Protein AF-A0A9P1F0V5-F1 (afdb_monomer_lite)

Secondary structure (DSSP, 8-state):
------TT----S---HHHHHHTGGG-----SEEE-SSSTT-EEE-HHHHHHHHSSTTTTTPPP------

Structure (mmCIF, N/CA/C/O backbone):
data_AF-A0A9P1F0V5-F1
#
_entry.id   AF-A0A9P1F0V5-F1
#
loop_
_atom_site.group_PDB
_atom_site.id
_atom_site.type_symbol
_atom_site.label_atom_id
_atom_site.label_alt_id
_atom_site.label_comp_id
_atom_site.label_asym_id
_atom_site.label_entity_id
_atom_site.label_seq_id
_atom_site.pdbx_PDB_ins_code
_atom_site.Cartn_x
_atom_site.Cartn_y
_atom_site.Cartn_z
_atom_site.occupancy
_atom_site.B_iso_or_equiv
_atom_site.auth_seq_id
_atom_site.auth_comp_id
_atom_site.auth_asym_id
_atom_site.auth_atom_id
_atom_site.pdbx_PDB_model_num
ATOM 1 N N . MET A 1 1 ? -2.937 -21.820 -16.499 1.00 36.06 1 MET A N 1
ATOM 2 C CA . MET A 1 1 ? -1.841 -20.873 -16.787 1.00 36.06 1 MET A CA 1
ATOM 3 C C . MET A 1 1 ? -1.512 -20.171 -15.479 1.00 36.06 1 MET A C 1
ATOM 5 O O . MET A 1 1 ? -2.366 -19.451 -14.977 1.00 36.06 1 MET A O 1
ATOM 9 N N . SER A 1 2 ? -0.377 -20.496 -14.856 1.00 43.94 2 SER A N 1
ATOM 10 C CA . SER A 1 2 ? 0.092 -19.853 -13.622 1.00 43.94 2 SER A CA 1
ATOM 11 C C . SER A 1 2 ? 0.609 -18.450 -13.941 1.00 43.94 2 SER A C 1
ATOM 13 O O . SER A 1 2 ? 1.280 -18.251 -14.948 1.00 43.94 2 SER A O 1
ATOM 15 N N . PHE A 1 3 ? 0.229 -17.472 -13.122 1.00 42.22 3 PHE A N 1
ATOM 16 C CA . PHE A 1 3 ? 0.663 -16.085 -13.242 1.00 42.22 3 PHE A CA 1
ATOM 17 C C . PHE A 1 3 ? 1.936 -15.905 -12.412 1.00 42.22 3 PHE A C 1
ATOM 19 O O . PHE A 1 3 ? 1.861 -15.867 -11.184 1.00 42.22 3 PHE A O 1
ATOM 26 N N . ASP A 1 4 ? 3.086 -15.827 -13.077 1.00 51.28 4 ASP A N 1
ATOM 27 C CA . ASP A 1 4 ? 4.359 -15.481 -12.445 1.00 51.28 4 ASP A CA 1
ATOM 28 C C . ASP A 1 4 ? 4.430 -13.961 -12.262 1.00 51.28 4 ASP A C 1
ATOM 30 O O . ASP A 1 4 ? 4.608 -13.192 -13.209 1.00 51.28 4 ASP A O 1
ATOM 34 N N . PHE A 1 5 ? 4.210 -13.520 -11.023 1.00 47.94 5 PHE A N 1
ATOM 35 C CA . PHE A 1 5 ? 4.363 -12.129 -10.616 1.00 47.94 5 PHE A CA 1
ATOM 36 C C . PHE A 1 5 ? 5.844 -11.849 -10.338 1.00 47.94 5 PHE A C 1
ATOM 38 O O . PHE A 1 5 ? 6.378 -12.254 -9.306 1.00 47.94 5 PHE A O 1
ATOM 45 N N . ASP A 1 6 ? 6.505 -11.165 -11.269 1.00 48.41 6 ASP A N 1
ATOM 46 C CA . ASP A 1 6 ? 7.902 -10.755 -11.128 1.00 48.41 6 ASP A CA 1
ATOM 47 C C . ASP A 1 6 ? 8.021 -9.518 -10.217 1.00 48.41 6 ASP A C 1
ATOM 49 O O . ASP A 1 6 ? 7.664 -8.401 -10.598 1.00 48.41 6 ASP A O 1
ATOM 53 N N . LEU A 1 7 ? 8.538 -9.730 -9.000 1.00 52.03 7 LEU A N 1
ATOM 54 C CA . LEU A 1 7 ? 8.820 -8.685 -8.006 1.00 52.03 7 LEU A CA 1
ATOM 55 C C . LEU A 1 7 ? 9.956 -7.729 -8.412 1.00 52.03 7 LEU A C 1
ATOM 57 O O . LEU A 1 7 ? 10.169 -6.730 -7.726 1.00 52.03 7 LEU A O 1
ATOM 61 N N . THR A 1 8 ? 10.714 -8.036 -9.467 1.00 46.84 8 THR A N 1
ATOM 62 C CA . THR A 1 8 ? 11.937 -7.307 -9.836 1.00 46.84 8 THR A CA 1
ATOM 63 C C . THR A 1 8 ? 11.772 -6.392 -11.042 1.00 46.84 8 THR A C 1
ATOM 65 O O . THR A 1 8 ? 12.718 -5.684 -11.391 1.00 46.84 8 THR A O 1
ATOM 68 N N . ALA A 1 9 ? 10.581 -6.358 -11.651 1.00 51.06 9 ALA A N 1
ATOM 69 C CA . ALA A 1 9 ? 10.321 -5.539 -12.826 1.00 51.06 9 ALA A CA 1
ATOM 70 C C . ALA A 1 9 ? 10.585 -4.050 -12.509 1.00 51.06 9 ALA A C 1
ATOM 72 O O . ALA A 1 9 ? 9.866 -3.447 -11.704 1.00 51.06 9 ALA A O 1
ATOM 73 N N . PRO A 1 10 ? 11.622 -3.430 -13.107 1.00 42.06 10 PRO A N 1
ATOM 74 C CA . PRO A 1 10 ? 11.952 -2.046 -12.822 1.00 42.06 10 PRO A CA 1
ATOM 75 C C . PRO A 1 10 ? 10.810 -1.149 -13.302 1.00 42.06 10 PRO A C 1
ATOM 77 O O . PRO A 1 10 ? 10.292 -1.327 -14.404 1.00 42.06 10 PRO A O 1
ATOM 80 N N . PHE A 1 11 ? 10.438 -0.143 -12.505 1.00 51.06 11 PHE A N 1
ATOM 81 C CA . PHE A 1 11 ? 9.570 0.930 -12.989 1.00 51.06 11 PHE A CA 1
ATOM 82 C C . PHE A 1 11 ? 10.331 1.662 -14.091 1.00 51.06 11 PHE A C 1
ATOM 84 O O . PHE A 1 11 ? 11.229 2.465 -13.824 1.00 51.06 11 PHE A O 1
ATOM 91 N N . GLN A 1 12 ? 10.011 1.330 -15.337 1.00 47.53 12 GLN A N 1
ATOM 92 C CA . GLN A 1 12 ? 10.648 1.924 -16.495 1.00 47.53 12 GLN A CA 1
ATOM 93 C C . GLN A 1 12 ? 10.335 3.423 -16.521 1.00 47.53 12 GLN A C 1
ATOM 95 O O . GLN A 1 12 ? 9.189 3.856 -16.413 1.00 47.53 12 GLN A O 1
ATOM 100 N N . THR A 1 13 ? 11.386 4.228 -16.665 1.00 46.50 13 THR A N 1
ATOM 101 C CA . THR A 1 13 ? 11.332 5.692 -16.776 1.00 46.50 13 THR A CA 1
ATOM 102 C C . THR A 1 13 ? 10.674 6.177 -18.070 1.00 46.50 13 THR A C 1
ATOM 104 O O . THR A 1 13 ? 10.367 7.361 -18.182 1.00 46.50 13 THR A O 1
ATOM 107 N N . ALA A 1 14 ? 10.369 5.275 -19.010 1.00 46.84 14 ALA A N 1
ATOM 108 C CA . ALA A 1 14 ? 9.429 5.500 -20.107 1.00 46.84 14 ALA A CA 1
ATOM 109 C C . ALA A 1 14 ? 7.981 5.372 -19.594 1.00 46.84 14 ALA A C 1
ATOM 111 O O . ALA A 1 14 ? 7.208 4.517 -20.010 1.00 46.84 14 ALA A O 1
ATOM 112 N N . PHE A 1 15 ? 7.639 6.202 -18.614 1.00 48.34 15 PHE A N 1
ATOM 113 C CA . PHE A 1 15 ? 6.349 6.195 -17.941 1.00 48.34 15 PHE A CA 1
ATOM 114 C C . PHE A 1 15 ? 5.307 6.863 -18.844 1.00 48.34 15 PHE A C 1
ATOM 116 O O . PHE A 1 15 ? 5.135 8.082 -18.818 1.00 48.34 15 PHE A O 1
ATOM 123 N N . THR A 1 16 ? 4.639 6.081 -19.693 1.00 50.97 16 THR A N 1
ATOM 124 C CA . THR A 1 16 ? 3.525 6.590 -20.496 1.00 50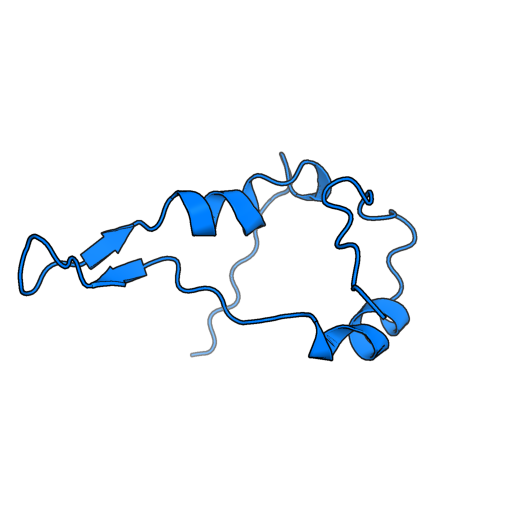.97 16 THR A CA 1
ATOM 125 C C . THR A 1 16 ? 2.223 6.463 -19.703 1.00 50.97 16 THR A C 1
ATOM 127 O O . THR A 1 16 ? 1.949 5.453 -19.058 1.00 50.97 16 THR A O 1
ATOM 130 N N . THR A 1 17 ? 1.375 7.491 -19.742 1.00 54.91 17 THR A N 1
ATOM 131 C CA . THR A 1 17 ? 0.029 7.465 -19.135 1.00 54.91 17 THR A CA 1
ATOM 132 C C . THR A 1 17 ? -0.860 6.355 -19.710 1.00 54.91 17 THR A C 1
ATOM 134 O O . THR A 1 17 ? -1.836 5.949 -19.075 1.00 54.91 17 THR A O 1
ATOM 137 N N . ARG A 1 18 ? -0.502 5.831 -20.889 1.00 55.56 18 ARG A N 1
ATOM 138 C CA . ARG A 1 18 ? -1.161 4.708 -21.555 1.00 55.56 18 ARG A CA 1
ATOM 139 C C . ARG A 1 18 ? -0.976 3.395 -20.789 1.00 55.56 18 ARG A C 1
ATOM 141 O O . ARG A 1 18 ? -1.973 2.734 -20.507 1.00 55.56 18 ARG A O 1
ATOM 148 N N . ASP A 1 19 ? 0.244 3.085 -20.347 1.00 56.38 19 ASP A N 1
ATOM 149 C CA . ASP A 1 19 ? 0.530 1.880 -19.554 1.00 56.38 19 ASP A CA 1
ATOM 150 C C . ASP A 1 19 ? -0.227 1.861 -18.222 1.00 56.38 19 ASP A C 1
ATOM 152 O O . ASP A 1 19 ? -0.694 0.810 -17.781 1.00 56.38 19 ASP A O 1
ATOM 156 N N . GLN A 1 20 ? -0.408 3.025 -17.586 1.00 57.06 20 GLN A N 1
ATOM 157 C CA . GLN A 1 20 ? -1.207 3.132 -16.362 1.00 57.06 20 GLN A CA 1
ATOM 158 C C . GLN A 1 20 ? -2.695 2.881 -16.603 1.00 57.06 20 GLN A C 1
ATOM 160 O O . GLN A 1 20 ? -3.353 2.290 -15.748 1.00 57.06 20 GLN A O 1
ATOM 165 N N . HIS A 1 21 ? -3.239 3.343 -17.733 1.00 58.75 21 HIS A N 1
ATOM 166 C CA . HIS A 1 21 ? -4.643 3.130 -18.075 1.00 58.75 21 HIS A CA 1
ATOM 167 C C . HIS A 1 21 ? -4.911 1.653 -18.376 1.00 58.75 21 HIS A C 1
ATOM 169 O O . HIS A 1 21 ? -5.845 1.069 -17.825 1.00 58.75 21 HIS A O 1
ATOM 175 N N . GLU A 1 22 ? -4.042 1.035 -19.177 1.00 66.81 22 GLU A N 1
ATOM 176 C CA . GLU A 1 22 ? -4.139 -0.376 -19.552 1.00 66.81 22 GLU A CA 1
ATOM 177 C C . GLU A 1 22 ? -3.968 -1.294 -18.331 1.00 66.81 22 GLU A C 1
ATOM 179 O O . GLU A 1 22 ? -4.699 -2.271 -18.193 1.00 66.81 22 GLU A O 1
ATOM 184 N N . HIS A 1 23 ? -3.106 -0.936 -17.373 1.00 67.81 23 HIS A N 1
ATOM 185 C CA . HIS A 1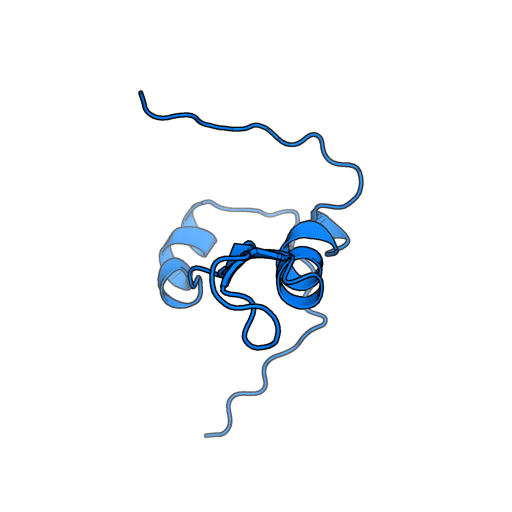 23 ? -2.857 -1.716 -16.155 1.00 67.81 23 HIS A CA 1
ATOM 186 C C . HIS A 1 23 ? -3.586 -1.220 -14.905 1.00 67.81 23 HIS A C 1
ATOM 188 O O . HIS A 1 23 ? -3.345 -1.736 -13.813 1.00 67.81 23 HIS A O 1
ATOM 194 N N . ARG A 1 24 ? -4.520 -0.270 -15.030 1.00 62.28 24 ARG A N 1
ATOM 195 C CA . ARG A 1 24 ? -5.261 0.282 -13.882 1.00 62.28 24 ARG A CA 1
ATOM 196 C C . ARG A 1 24 ? -5.979 -0.800 -13.079 1.00 62.28 24 ARG A C 1
ATOM 198 O O . ARG A 1 24 ? -6.079 -0.702 -11.863 1.00 62.28 24 ARG A O 1
ATOM 205 N N . HIS A 1 25 ? -6.418 -1.859 -13.756 1.00 72.00 25 HIS A N 1
ATOM 206 C CA . HIS A 1 25 ? -7.052 -3.031 -13.154 1.00 72.00 25 HIS A CA 1
ATOM 207 C C . HIS A 1 25 ? -6.116 -3.844 -12.235 1.00 72.00 25 HIS A C 1
ATO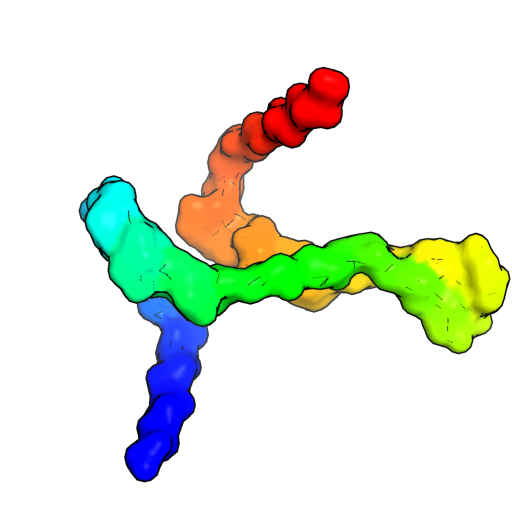M 209 O O . HIS A 1 25 ? -6.589 -4.618 -11.404 1.00 72.00 25 HIS A O 1
ATOM 215 N N . LYS A 1 26 ? -4.792 -3.680 -12.367 1.00 71.12 26 LYS A N 1
ATOM 216 C CA . LYS A 1 26 ? -3.778 -4.301 -11.500 1.00 71.12 26 LYS A CA 1
ATOM 217 C C . LYS A 1 26 ? -3.486 -3.462 -10.252 1.00 71.12 26 LYS A C 1
ATOM 219 O O . LYS A 1 26 ? -2.940 -3.990 -9.287 1.00 71.12 26 LYS A O 1
ATOM 224 N N . VAL A 1 27 ? -3.868 -2.183 -10.243 1.00 76.94 27 VAL A N 1
ATOM 225 C CA . VAL A 1 27 ? -3.708 -1.298 -9.084 1.00 76.94 27 VAL A CA 1
ATOM 226 C C . VAL A 1 27 ? -4.836 -1.568 -8.097 1.00 76.94 27 VAL A C 1
ATOM 228 O O . VAL A 1 27 ? -6.014 -1.508 -8.448 1.00 76.94 27 VAL A O 1
ATOM 231 N N . ARG A 1 28 ? -4.481 -1.861 -6.846 1.00 80.62 28 ARG A N 1
ATOM 232 C CA . ARG A 1 28 ? -5.445 -2.126 -5.774 1.00 80.62 28 ARG A CA 1
ATOM 233 C C . ARG A 1 28 ? -5.206 -1.180 -4.601 1.00 80.62 28 ARG A C 1
ATOM 235 O O . ARG A 1 28 ? -4.051 -0.858 -4.323 1.00 80.62 28 ARG A O 1
ATOM 242 N N . PRO A 1 29 ? -6.269 -0.736 -3.910 1.00 83.50 29 PRO A N 1
ATOM 243 C CA . PRO A 1 29 ? -6.110 0.040 -2.693 1.00 83.50 29 PRO A CA 1
ATOM 244 C C . PRO A 1 29 ? -5.424 -0.813 -1.625 1.00 83.50 29 PRO A C 1
ATOM 246 O O . PRO A 1 29 ? -5.738 -1.993 -1.457 1.00 83.50 29 PRO A O 1
ATOM 249 N N . VAL A 1 30 ? -4.501 -0.199 -0.892 1.00 86.12 30 VAL A N 1
ATOM 250 C CA . VAL A 1 30 ? -3.788 -0.838 0.213 1.00 86.12 30 VAL A CA 1
ATOM 251 C C . VAL A 1 30 ? -4.078 -0.063 1.492 1.00 86.12 30 VAL A C 1
ATOM 253 O O . VAL A 1 30 ? -3.928 1.158 1.539 1.00 86.12 30 VAL A O 1
ATOM 256 N N . GLN A 1 31 ? -4.492 -0.772 2.541 1.00 88.56 31 GLN A N 1
ATOM 257 C CA . GLN A 1 31 ? -4.766 -0.171 3.842 1.00 88.56 31 GLN A CA 1
ATOM 258 C C . GLN A 1 31 ? -3.480 -0.069 4.671 1.00 88.56 31 GLN A C 1
ATOM 260 O O . GLN A 1 31 ? -2.961 -1.068 5.173 1.00 88.56 31 GLN A O 1
ATOM 265 N N . ILE A 1 32 ? -2.984 1.161 4.824 1.00 90.69 32 ILE A N 1
ATOM 266 C CA . ILE A 1 32 ? -1.776 1.472 5.604 1.00 90.69 32 ILE A CA 1
ATOM 267 C C . ILE A 1 32 ? -2.104 1.629 7.094 1.00 90.69 32 ILE A C 1
ATOM 269 O O . ILE A 1 32 ? -1.348 1.169 7.943 1.00 90.69 32 ILE A O 1
ATOM 273 N N . ILE A 1 33 ? -3.243 2.240 7.427 1.00 91.88 33 ILE A N 1
ATOM 274 C CA . ILE A 1 33 ? -3.722 2.360 8.807 1.00 91.88 33 ILE A CA 1
ATOM 275 C C . ILE A 1 33 ? -4.858 1.365 9.007 1.00 91.88 33 ILE A C 1
ATOM 277 O O . ILE A 1 33 ? -5.919 1.490 8.393 1.00 91.88 33 ILE A O 1
ATOM 281 N N . ALA A 1 34 ? -4.627 0.365 9.853 1.00 87.62 34 ALA A N 1
ATOM 282 C CA . ALA A 1 34 ? -5.564 -0.725 10.099 1.00 87.62 34 ALA A CA 1
ATOM 283 C C . ALA A 1 34 ? -5.982 -0.767 11.573 1.00 87.62 34 ALA A C 1
ATOM 285 O O . ALA A 1 34 ? -5.195 -0.388 12.442 1.00 87.62 34 ALA A O 1
ATOM 286 N N . PRO A 1 35 ? -7.191 -1.247 11.900 1.00 88.56 35 PRO A N 1
ATOM 287 C CA . PRO A 1 35 ? -7.550 -1.504 13.286 1.00 88.56 35 PRO A CA 1
ATOM 288 C C . PRO A 1 35 ? -6.580 -2.519 13.911 1.00 88.56 35 PRO A C 1
ATOM 290 O O . PRO A 1 35 ? -6.154 -3.511 13.297 1.00 88.56 35 PRO A O 1
ATOM 293 N N . SER A 1 36 ? -6.184 -2.250 15.149 1.00 88.94 36 SER A N 1
ATOM 294 C CA . SER A 1 36 ? -5.366 -3.175 15.916 1.00 88.94 36 SER A CA 1
ATOM 295 C C . SER A 1 36 ? -6.228 -4.349 16.368 1.00 88.94 36 SER A C 1
ATOM 297 O O . SER A 1 36 ? -7.242 -4.168 17.036 1.00 88.94 36 SER A O 1
ATOM 299 N N . SER A 1 37 ? -5.821 -5.569 16.012 1.00 84.56 37 SER A N 1
ATOM 300 C CA . SER A 1 37 ? -6.486 -6.786 16.492 1.00 84.56 37 SER A CA 1
ATOM 301 C C . SER A 1 37 ? -6.109 -7.109 17.937 1.00 84.56 37 SER A C 1
ATOM 303 O O . SER A 1 37 ? -6.819 -7.852 18.600 1.00 84.56 37 SER A O 1
ATOM 305 N N . THR A 1 38 ? -4.988 -6.567 18.422 1.00 87.06 38 THR A N 1
ATOM 306 C CA . THR A 1 38 ? -4.469 -6.806 19.775 1.00 87.06 38 THR A CA 1
ATOM 307 C C . THR A 1 38 ? -4.918 -5.743 20.773 1.00 87.06 38 THR A C 1
ATOM 309 O O . THR A 1 38 ? -4.893 -5.986 21.975 1.00 87.06 38 THR A O 1
ATOM 312 N N . GLN A 1 39 ? -5.332 -4.564 20.299 1.00 87.88 39 GLN A N 1
ATOM 313 C CA . GLN A 1 39 ? -5.800 -3.459 21.134 1.00 87.88 39 GLN A CA 1
ATOM 314 C C . GLN A 1 39 ? -7.115 -2.897 20.576 1.00 87.88 39 GLN A C 1
ATOM 316 O O . GLN A 1 39 ? -7.082 -2.074 19.656 1.00 87.88 39 GLN A O 1
ATOM 321 N N . PRO A 1 40 ? -8.270 -3.314 21.127 1.00 88.38 40 PRO A N 1
ATOM 322 C CA . PRO A 1 40 ? -9.573 -2.804 20.714 1.00 88.38 40 PRO A CA 1
ATOM 323 C C . PRO A 1 40 ? -9.627 -1.272 20.772 1.00 88.38 40 PRO A C 1
ATOM 325 O O . PRO A 1 40 ? -9.154 -0.660 21.728 1.00 88.38 40 PRO A O 1
ATOM 328 N N . GLY A 1 41 ? -10.180 -0.647 19.730 1.00 89.31 41 GLY A N 1
ATOM 329 C CA . GLY A 1 41 ? -10.317 0.812 19.633 1.00 89.31 41 GLY A CA 1
ATOM 330 C C . GLY A 1 41 ? -9.042 1.571 19.249 1.00 89.31 41 GLY A C 1
ATOM 331 O O . GLY A 1 41 ? -9.088 2.790 19.109 1.00 89.31 41 GLY A O 1
ATOM 332 N N . LYS A 1 42 ? -7.911 0.883 19.044 1.00 91.62 42 LYS A N 1
ATOM 333 C CA . LYS A 1 42 ? -6.677 1.504 18.549 1.00 91.62 42 LYS A CA 1
ATOM 334 C C . LYS A 1 42 ? -6.415 1.144 17.094 1.00 91.62 42 LYS A C 1
ATOM 336 O O . LYS A 1 42 ? -6.798 0.078 16.613 1.00 91.62 42 LYS A O 1
ATOM 341 N N . PHE A 1 43 ? -5.702 2.026 16.409 1.00 93.25 43 PHE A N 1
ATOM 342 C CA . PHE A 1 43 ? -5.174 1.779 15.074 1.00 93.25 43 PHE A CA 1
ATOM 343 C C . PHE A 1 43 ? -3.706 1.374 15.156 1.00 93.25 43 PHE A C 1
ATOM 345 O O . PHE A 1 43 ? -2.989 1.772 16.074 1.00 93.25 43 PHE A O 1
ATOM 352 N N . ARG A 1 44 ? -3.261 0.584 14.184 1.00 92.38 44 ARG A N 1
ATOM 353 C CA . ARG A 1 44 ? -1.857 0.252 13.968 1.00 92.38 44 ARG A CA 1
ATOM 354 C C . ARG A 1 44 ? -1.423 0.698 12.582 1.00 92.38 44 ARG A C 1
ATOM 356 O O . ARG A 1 44 ? -2.224 0.720 11.642 1.00 92.38 44 ARG A O 1
ATOM 363 N N . LEU A 1 45 ? -0.132 0.965 12.464 1.00 92.62 45 LEU A N 1
ATOM 364 C CA . LEU A 1 45 ? 0.524 1.120 11.180 1.00 92.62 45 LEU A CA 1
ATOM 365 C C . LEU A 1 45 ? 0.821 -0.263 10.591 1.00 92.62 45 LEU A C 1
ATOM 367 O O . LEU A 1 45 ? 1.401 -1.123 11.250 1.00 92.62 45 LEU A O 1
ATOM 371 N N . ASN A 1 46 ? 0.410 -0.477 9.348 1.00 91.00 46 ASN A N 1
ATOM 372 C CA . ASN A 1 46 ? 0.785 -1.638 8.560 1.00 91.00 46 ASN A CA 1
ATOM 373 C C . ASN A 1 46 ? 2.080 -1.326 7.796 1.00 91.00 46 ASN A C 1
ATOM 375 O O . ASN A 1 46 ? 2.056 -0.868 6.653 1.00 91.00 46 ASN A O 1
ATOM 379 N N . GLU A 1 47 ? 3.217 -1.528 8.459 1.00 91.19 47 GLU A N 1
ATOM 380 C CA . GLU A 1 47 ? 4.541 -1.185 7.922 1.00 91.19 47 GLU A CA 1
ATOM 381 C C . GLU A 1 47 ? 4.893 -1.969 6.655 1.00 91.19 47 GLU A C 1
ATOM 383 O O . GLU A 1 47 ? 5.500 -1.414 5.742 1.00 91.19 47 GLU A O 1
ATOM 388 N N . SER A 1 48 ? 4.476 -3.234 6.547 1.00 89.94 48 SER A N 1
ATOM 389 C CA . SER A 1 48 ? 4.736 -4.042 5.349 1.00 89.94 48 SER A CA 1
ATOM 390 C C . SER A 1 48 ? 3.990 -3.496 4.133 1.00 89.94 48 SER A C 1
ATOM 392 O O . SER A 1 48 ? 4.572 -3.361 3.057 1.00 89.94 48 SER A O 1
ATOM 394 N N . ALA A 1 49 ? 2.728 -3.101 4.314 1.00 87.50 49 ALA A N 1
ATOM 395 C CA . ALA A 1 49 ? 1.952 -2.425 3.284 1.00 87.50 49 ALA A CA 1
ATOM 396 C C . ALA A 1 49 ? 2.570 -1.077 2.895 1.00 87.50 49 ALA A C 1
ATOM 398 O O . ALA A 1 49 ? 2.723 -0.801 1.707 1.00 87.50 49 ALA A O 1
ATOM 399 N N . LEU A 1 50 ? 2.972 -0.260 3.872 1.00 89.62 50 LEU A N 1
ATOM 400 C CA . LEU A 1 50 ? 3.637 1.015 3.603 1.00 89.62 50 LEU A CA 1
ATOM 401 C C . LEU A 1 50 ? 4.924 0.817 2.786 1.00 89.62 50 LEU A C 1
ATOM 403 O O . LEU A 1 50 ? 5.118 1.478 1.765 1.00 89.62 50 LEU A O 1
ATOM 407 N N . ASN A 1 51 ? 5.765 -0.134 3.194 1.00 90.25 51 ASN A N 1
ATOM 408 C CA . ASN A 1 51 ? 7.026 -0.449 2.527 1.00 90.25 51 ASN A CA 1
ATOM 409 C C . ASN A 1 51 ? 6.823 -1.035 1.125 1.00 90.25 51 ASN A C 1
ATOM 411 O O . ASN A 1 51 ? 7.616 -0.743 0.236 1.00 90.25 51 ASN A O 1
ATOM 415 N N . SER A 1 52 ? 5.743 -1.785 0.882 1.00 86.25 52 SER A N 1
ATOM 416 C CA . SER A 1 52 ? 5.424 -2.291 -0.462 1.00 86.25 52 SER A CA 1
ATOM 417 C C . SER A 1 52 ? 5.136 -1.186 -1.487 1.00 86.25 52 SER A C 1
ATOM 419 O O . SER A 1 52 ? 5.307 -1.404 -2.683 1.00 86.25 52 SER A O 1
ATOM 421 N N . VAL A 1 53 ? 4.731 0.004 -1.027 1.00 85.06 53 VAL A N 1
ATOM 422 C CA . VAL A 1 53 ? 4.402 1.145 -1.894 1.00 85.06 53 VAL A CA 1
ATOM 423 C C . VAL A 1 53 ? 5.539 2.166 -1.917 1.00 85.06 53 VAL A C 1
ATOM 425 O O . VAL A 1 53 ? 6.008 2.549 -2.987 1.00 85.06 53 VAL A O 1
ATOM 428 N N . LEU A 1 54 ? 5.995 2.614 -0.743 1.00 88.06 54 LEU A N 1
ATOM 429 C CA . LEU A 1 54 ? 6.984 3.692 -0.622 1.00 88.06 54 LEU A CA 1
ATOM 430 C C . LEU A 1 54 ? 8.429 3.195 -0.509 1.00 88.06 54 LEU A C 1
ATOM 432 O O . LEU A 1 54 ? 9.350 3.966 -0.761 1.00 88.06 54 LEU A O 1
ATOM 436 N N . GLY A 1 55 ? 8.641 1.925 -0.160 1.00 86.06 55 GLY A N 1
ATOM 437 C CA . GLY A 1 55 ? 9.974 1.323 -0.054 1.00 86.06 55 GLY A CA 1
ATOM 438 C C . GLY A 1 55 ? 10.585 0.932 -1.401 1.00 86.06 55 GLY A C 1
ATOM 439 O O . GLY A 1 55 ? 11.734 0.500 -1.453 1.00 86.06 55 GLY A O 1
ATOM 440 N N . HIS A 1 56 ? 9.843 1.081 -2.501 1.00 84.81 56 HIS A N 1
ATOM 441 C CA . HIS A 1 56 ? 10.331 0.736 -3.828 1.00 84.81 56 HIS A CA 1
ATOM 442 C C . HIS A 1 56 ? 11.375 1.752 -4.331 1.00 84.81 56 HIS A C 1
ATOM 444 O O . HIS A 1 56 ? 11.158 2.965 -4.280 1.00 84.81 56 HIS A O 1
ATOM 450 N N . SER A 1 57 ? 12.484 1.269 -4.901 1.00 86.12 57 SER A N 1
ATOM 451 C CA . SER A 1 57 ? 13.612 2.093 -5.382 1.00 86.12 57 SER A CA 1
ATOM 452 C C . SER A 1 57 ? 13.203 3.179 -6.385 1.00 86.12 57 SER A C 1
ATOM 454 O O . SER A 1 57 ? 13.755 4.275 -6.389 1.00 86.12 57 SER A O 1
ATOM 456 N N 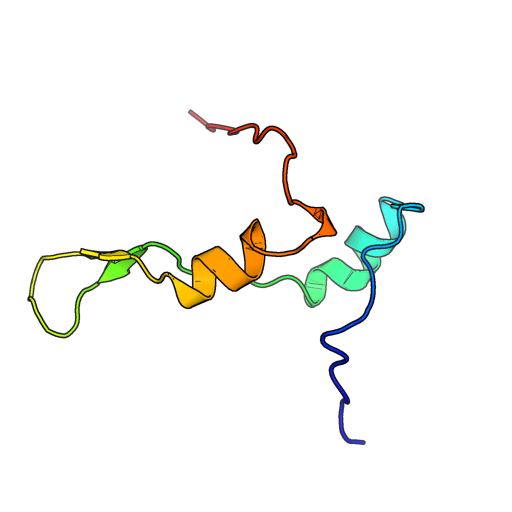. ALA A 1 58 ? 12.176 2.912 -7.192 1.00 79.69 58 ALA A N 1
ATOM 457 C CA . AL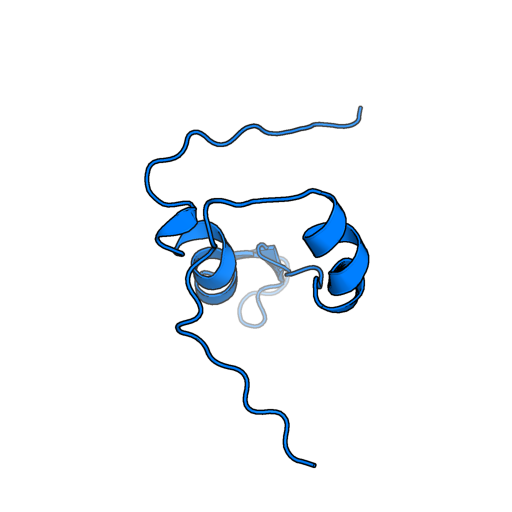A A 1 58 ? 11.603 3.870 -8.140 1.00 79.69 58 ALA A CA 1
ATOM 458 C C . ALA A 1 58 ? 10.980 5.122 -7.495 1.00 79.69 58 ALA A C 1
ATOM 460 O O . ALA A 1 58 ? 10.849 6.155 -8.160 1.00 79.69 58 ALA A O 1
ATOM 461 N N . CYS A 1 59 ? 10.579 5.026 -6.227 1.00 83.25 59 CYS A N 1
ATOM 462 C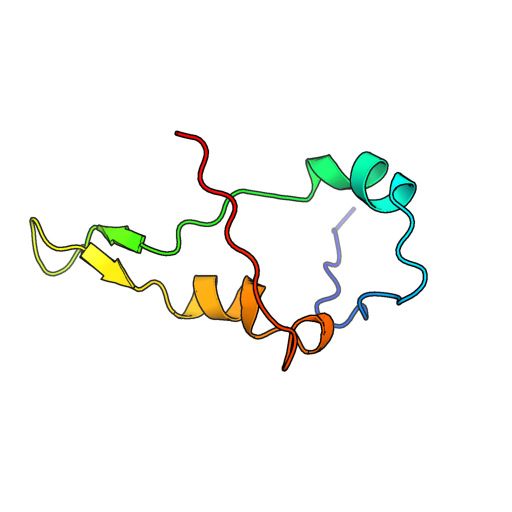 CA . CYS A 1 59 ? 9.990 6.107 -5.437 1.00 83.25 59 CYS A CA 1
ATOM 463 C C . CYS A 1 59 ? 10.950 6.625 -4.356 1.00 83.25 59 CYS A C 1
ATOM 465 O O . CYS A 1 59 ? 10.697 7.680 -3.772 1.00 83.25 59 CYS A O 1
ATOM 467 N N . ALA A 1 60 ? 12.058 5.920 -4.114 1.00 84.50 60 ALA A N 1
ATOM 468 C CA . ALA A 1 60 ? 13.057 6.308 -3.134 1.00 84.50 60 ALA A CA 1
ATOM 469 C C . ALA A 1 60 ? 13.609 7.711 -3.428 1.00 84.50 60 ALA A C 1
ATOM 471 O O . ALA A 1 60 ? 13.871 8.073 -4.576 1.00 84.50 60 ALA A O 1
ATOM 472 N N . ASN A 1 61 ? 13.786 8.506 -2.370 1.00 87.19 61 ASN A N 1
ATOM 473 C CA . ASN A 1 61 ? 14.324 9.871 -2.415 1.00 87.19 61 ASN A CA 1
ATOM 474 C C . ASN A 1 61 ? 13.543 10.866 -3.297 1.00 87.19 61 ASN A C 1
ATOM 476 O O . ASN A 1 61 ? 14.032 11.964 -3.570 1.00 87.19 61 ASN A O 1
ATOM 480 N N . LYS A 1 62 ? 12.319 10.531 -3.722 1.00 88.12 62 LYS A N 1
ATOM 481 C CA . LYS A 1 62 ? 11.430 11.471 -4.412 1.00 88.12 62 LYS A CA 1
ATOM 482 C C . LYS A 1 62 ? 10.588 12.243 -3.400 1.00 88.12 62 LYS A C 1
ATOM 484 O O . LYS A 1 62 ? 10.114 11.690 -2.410 1.00 88.12 62 LYS A O 1
ATOM 489 N N . LYS A 1 63 ? 10.379 13.537 -3.661 1.00 89.50 63 LYS A N 1
ATOM 490 C CA . LYS A 1 63 ? 9.460 14.359 -2.862 1.00 89.50 63 LYS A CA 1
ATOM 491 C C . LYS A 1 63 ? 8.027 13.866 -3.063 1.00 89.50 63 LYS A C 1
ATOM 493 O O . LYS A 1 63 ? 7.607 13.634 -4.194 1.00 89.50 63 LYS A O 1
ATOM 498 N N . VAL A 1 64 ? 7.284 13.744 -1.967 1.00 86.94 64 VAL A N 1
ATOM 499 C CA . VAL A 1 64 ? 5.875 13.333 -1.970 1.00 86.94 64 VAL A CA 1
ATOM 500 C C . VAL A 1 64 ? 4.986 14.576 -1.995 1.00 86.94 64 VAL A C 1
ATOM 502 O O . VAL A 1 64 ? 5.231 15.522 -1.248 1.00 86.94 64 VAL A O 1
ATOM 505 N N . SER A 1 65 ? 3.959 14.570 -2.847 1.00 87.56 65 SER A N 1
ATOM 506 C CA . SER A 1 65 ? 2.897 15.582 -2.865 1.00 87.56 65 SER A CA 1
ATOM 507 C C . SER A 1 65 ? 1.594 14.961 -2.370 1.00 87.56 65 SER A C 1
ATOM 509 O O . SER A 1 65 ? 1.251 13.848 -2.772 1.00 87.56 65 SER A O 1
ATOM 511 N N . TRP A 1 66 ? 0.875 15.676 -1.509 1.00 78.56 66 TRP A N 1
ATOM 512 C CA . TRP A 1 66 ? -0.408 15.245 -0.960 1.00 78.56 66 TRP A CA 1
ATOM 513 C C . TRP A 1 66 ? -1.525 16.052 -1.610 1.00 78.56 66 TRP A C 1
ATOM 515 O O . TRP A 1 66 ? -1.503 17.281 -1.578 1.00 78.56 66 TRP A O 1
ATOM 525 N N . ILE A 1 67 ? -2.506 15.362 -2.188 1.00 80.56 67 ILE A N 1
ATOM 526 C CA . ILE A 1 67 ? -3.710 15.996 -2.722 1.00 80.56 67 ILE A CA 1
ATOM 527 C C . ILE A 1 67 ? -4.811 15.807 -1.687 1.00 80.56 67 ILE A C 1
ATOM 529 O O . ILE A 1 67 ? -5.260 14.687 -1.448 1.00 80.56 67 ILE A O 1
ATOM 533 N N . VAL A 1 68 ? -5.235 16.907 -1.076 1.00 75.12 68 VAL A N 1
ATOM 534 C CA . VAL A 1 68 ? -6.396 16.940 -0.185 1.00 75.12 68 VAL A CA 1
ATOM 535 C C . VAL A 1 68 ? -7.580 17.421 -1.017 1.00 75.12 68 VAL A C 1
ATOM 537 O O . VAL A 1 68 ? -7.559 18.542 -1.517 1.00 75.12 68 VAL A O 1
ATOM 540 N N . ASN A 1 69 ? -8.583 16.563 -1.215 1.00 69.88 69 ASN A N 1
ATOM 541 C CA . ASN A 1 69 ? -9.894 17.019 -1.675 1.00 69.88 69 ASN A CA 1
ATOM 542 C C . ASN A 1 69 ? -10.650 17.509 -0.438 1.00 69.88 69 ASN A C 1
ATOM 544 O O . ASN A 1 69 ? -10.887 16.714 0.473 1.00 69.88 69 ASN A O 1
ATOM 548 N N . VAL A 1 70 ? -10.928 18.812 -0.400 1.00 60.66 70 VAL A N 1
ATOM 549 C CA . VAL A 1 70 ? -11.776 19.462 0.609 1.00 60.66 70 VAL A CA 1
ATOM 550 C C . VAL A 1 70 ? -13.200 19.504 0.085 1.00 60.66 70 VAL A C 1
ATOM 552 O O . VAL A 1 70 ? -13.352 19.861 -1.105 1.00 60.66 70 VAL A O 1
#

Radius of gyration: 15.89 Å; chains: 1; bounding box: 26×40×43 Å

Foldseek 3Di:
DDDDDDPPPDPDPPDDPVVCVVCVVVDDDFDQWAQDPVDPPDIDGPVVSVCSPCVDPNNPPDDDDDDDDD

pLDDT: mean 73.62, std 17.53, range [36.06, 93.25]

Sequence (70 aa):
MSFDFDLTAPFQTAFTTRDQHEHRHKVRPVQIIAPSSTQPGKFRLNESALNSVLGHSACANKKVSWIVNV

=== Feature glossary ===
Legend for the data blocks above and below:

— What the protein is —

Sequence gives the chain of amino acids in standard one-letter code (A=alanine, C=cysteine, …, Y=tyrosine), read N→C. It is the only feature that is directly encoded by the gene; all structural features are derived from the folded form of this sequence.

The annotation block draws on four external resources. InterPro: which protein families and domains the sequence belongs to. GO: standardized terms for what the protein does, what process it participates in, and where in the cell it acts. CATH: which structural fold it has in the CATH hierarchy. Organism: the species of origin.

— Where its atoms are —

Atomic coordinates in PDBx/mmCIF format — the same representation the Protein Data Bank distributes. Each line of the _atom_site loop places one backbone atom in Cartesian space (units: ångströms, origin: arbitrary).

Six rendered views show the 3D structure from the faces of a cube — i.e. along ±x, ±y, ±z. Rendering representation is drawn randomly per protein from cartoon (secondary-structure ribbons), sticks (backbone bonds), or molecular surface; coloring is either N→C rainbow (blue at the N-terminus through red at the C-terminus) or one color per chain.

— Local backbone conformation —

DSSP 8-state secondary structure assigns each residue one of H (α-helix), G (3₁₀-helix), I (π-helix), E (extended β-strand), B (isolated β-bridge), T (hydrogen-bonded turn), S (bend), or '-' (coil). The assignment is computed from backbone hydrogen-bond geometry via the Kabsch–Sander algorithm.

P-SEA three-state annotation labels each residue as helix, strand, or coil based purely on the geometry of the Cα trace. It serves as a fallback when the full backbone (and thus DSSP) is unavailable.

φ (phi) and ψ (psi) are the two rotatable backbone dihedrals per residue: φ is the C(i-1)–N–Cα–C torsion, ψ is the N–Cα–C–N(i+1) torsion, both in degrees on (−180°, 180°]. α-helical residues cluster near (−60°, −45°); β-strand residues near (−120°, +130°). A Ramachandran plot is simply a scatter of (φ, ψ) for every residue.

— Global shape and packing —

Radius of gyration (Rg) is the root-mean-square distance of Cα atoms from their centroid — a single number for overall size and compactness. A globular domain of N residues has Rg ≈ 2.2·N^0.38 Å; an extended or disordered chain has a much larger Rg. The Cα contact count is the number of residue pairs whose Cα atoms are within 8 Å and are more than four positions apart in sequence — a standard proxy for tertiary packing density. The bounding box is the smallest axis-aligned box enclosing all Cα atoms.

Accessible surface area quantifies burial. A residue with SASA near zero is packed into the hydrophobic core; one with SASA >100 Å² sits on the surface. Computed here via the Shrake–Rupley numerical algorithm with a 1.4 Å probe.

The contact map is a binary N×N matrix image: pixel (i, j) is dark where Cα_i and Cα_j are within 8 Å and |i−j|>4. Because the |i−j|>4 filter removes local helical contacts, off-diagonal stripes parallel to the main diagonal indicate parallel β-sheets; stripes perpendicular to it indicate antiparallel β-sheets. The Ramachandran plot scatters every residue's (φ, ψ) pair against the sterically allowed regions. The PAE heatmap renders the predicted-aligned-error matrix.

— Structural neighborhood —

A 3Di character summarizes, for each residue, the relative orientation of the Cα frame of its nearest spatial neighbor. Because it encodes fold topology rather than chemistry, 3Di alignments detect remote structural similarity that sequence alignment misses.

Structural nearest neighbors (via Foldseek easy-search vs the PDB). Reported per hit: target PDB id, E-value, and alignment TM-score. A TM-score above ~0.5 is the conventional threshold for 'same fold'.

— Confidence and disorder —

For AlphaFold models, the B-factor field carries pLDDT — the model's own estimate of local accuracy on a 0–100 scale. Regions with pLDDT<50 should be treated as essentially unmodeled; they often correspond to intrinsically disordered segments.

B-factor (Debye–Waller factor) reflects atomic displacement in the crystal lattice. It is an experimental observable (units Å²), not a prediction; low values mean the atom is pinned down, high values mean it moves or is heterogeneous across the crystal.

Predicted Aligned Error (PAE) is an AlphaFold confidence matrix: entry (i, j) is the expected error in the position of residue j, in ångströms, when the prediction is superimposed on the true structure at residue i. Low PAE within a block of residues means that block is internally rigid and well-predicted; high PAE between two blocks means their relative placement is uncertain even if each block individually is confident.